Protein AF-A0A533SLL0-F1 (afdb_monomer)

Mean predicted aligned error: 9.18 Å

Radius of gyration: 21.04 Å; Cα contacts (8 Å, |Δi|>4): 101; chains: 1; bounding box: 49×40×59 Å

Solvent-accessible surface area (backbone atoms only — not comparable to full-atom values): 8457 Å² total; per-residue (Å²): 110,68,72,58,52,53,52,51,56,60,55,46,51,60,50,51,51,51,53,50,51,51,52,50,51,55,58,70,69,43,93,68,54,98,76,63,76,48,93,87,48,82,74,64,53,71,70,57,46,51,54,48,27,59,74,72,42,68,76,48,59,68,71,55,45,50,43,26,47,46,60,30,40,67,44,100,83,73,50,73,46,66,7,44,76,72,67,35,75,47,72,33,91,86,46,86,95,38,39,44,51,50,64,37,53,42,38,92,49,97,88,60,58,65,60,65,4,60,50,29,51,52,49,53,52,50,51,51,52,51,49,50,46,53,68,51,47,50,57,53,50,62,75,74,106

pLDDT: mean 82.02, std 10.15, range [53.06, 96.25]

Structure (mmCIF, N/CA/C/O backbone):
data_AF-A0A533SLL0-F1
#
_entry.id   AF-A0A533SLL0-F1
#
loop_
_atom_site.group_PDB
_atom_site.id
_atom_site.type_symbol
_atom_site.label_atom_id
_atom_site.label_alt_id
_atom_site.label_comp_id
_atom_site.label_asym_id
_atom_site.label_entity_id
_atom_site.label_seq_id
_atom_site.pdbx_PDB_ins_code
_atom_site.Cartn_x
_atom_site.Cartn_y
_atom_site.Cartn_z
_atom_site.occupancy
_atom_site.B_iso_or_equiv
_atom_site.auth_seq_id
_atom_si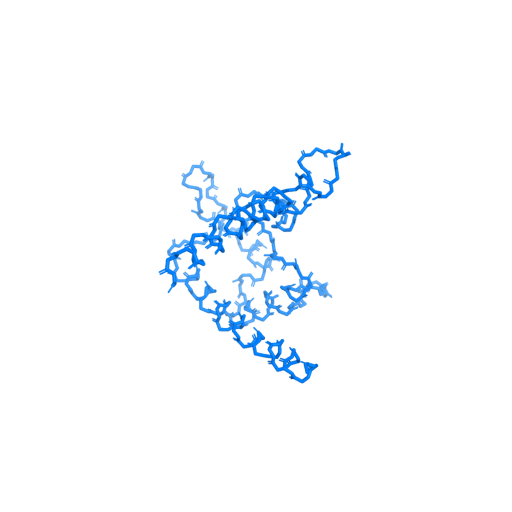te.auth_comp_id
_atom_site.auth_asym_id
_atom_site.auth_atom_id
_atom_site.pdbx_PDB_model_nu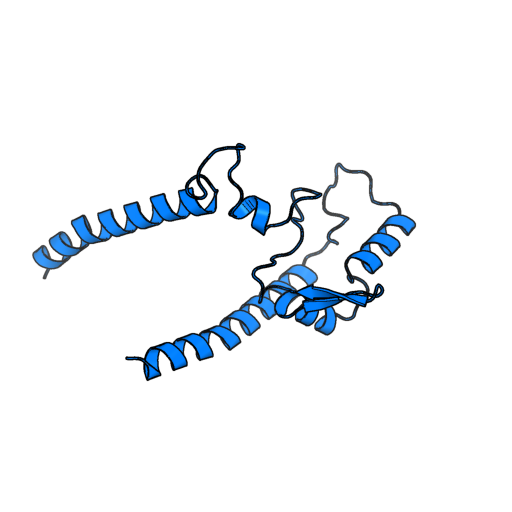m
ATOM 1 N N . MET A 1 1 ? 2.977 -11.215 27.456 1.00 76.31 1 MET A N 1
ATOM 2 C CA . MET A 1 1 ? 2.354 -10.403 26.383 1.00 76.31 1 MET A CA 1
ATOM 3 C C . MET A 1 1 ? 3.311 -10.037 25.241 1.00 76.31 1 MET A C 1
ATOM 5 O O . MET A 1 1 ? 2.984 -10.353 24.106 1.00 76.31 1 MET A O 1
ATOM 9 N N . GLY A 1 2 ? 4.504 -9.470 25.487 1.00 85.19 2 GLY A N 1
ATOM 10 C CA . GLY A 1 2 ? 5.428 -9.044 24.410 1.00 85.19 2 GLY A CA 1
ATOM 11 C C . GLY A 1 2 ? 5.825 -10.137 23.400 1.00 85.19 2 GLY A C 1
ATOM 12 O O . GLY A 1 2 ? 5.727 -9.928 22.196 1.00 85.19 2 GLY A O 1
ATOM 13 N N . ARG A 1 3 ? 6.155 -11.351 23.869 1.00 87.88 3 ARG A N 1
ATOM 14 C CA . ARG A 1 3 ? 6.469 -12.504 22.994 1.00 87.88 3 ARG A CA 1
ATOM 15 C C . ARG A 1 3 ? 5.310 -12.895 22.065 1.00 87.88 3 ARG A C 1
ATOM 17 O O . ARG A 1 3 ? 5.546 -13.307 20.935 1.00 87.88 3 ARG A O 1
ATOM 24 N N . TYR A 1 4 ? 4.066 -12.749 22.526 1.00 87.81 4 TYR A N 1
ATOM 25 C CA . TYR A 1 4 ? 2.873 -13.005 21.715 1.00 87.81 4 TYR A CA 1
ATOM 26 C C . TYR A 1 4 ? 2.671 -11.913 20.656 1.00 87.81 4 TYR A C 1
ATOM 28 O O . TYR A 1 4 ? 2.415 -12.236 19.499 1.00 87.81 4 TYR A O 1
ATOM 36 N N . ILE A 1 5 ? 2.865 -10.640 21.023 1.00 90.50 5 ILE A N 1
ATOM 37 C CA . ILE A 1 5 ? 2.775 -9.500 20.095 1.00 90.50 5 ILE A CA 1
ATOM 38 C C . ILE A 1 5 ? 3.822 -9.628 18.983 1.00 90.50 5 ILE A C 1
ATOM 40 O O . ILE A 1 5 ? 3.475 -9.539 17.810 1.00 90.50 5 ILE A O 1
ATOM 44 N N . ILE A 1 6 ? 5.078 -9.921 19.334 1.00 93.25 6 ILE A N 1
ATOM 45 C CA . ILE A 1 6 ? 6.163 -10.111 18.359 1.00 93.25 6 ILE A CA 1
ATOM 46 C C . ILE A 1 6 ? 5.859 -11.296 17.438 1.00 93.25 6 ILE A C 1
ATOM 48 O O . ILE A 1 6 ? 5.962 -11.169 16.222 1.00 93.25 6 ILE A O 1
ATOM 52 N N . ARG A 1 7 ? 5.416 -12.434 17.992 1.00 91.62 7 ARG A N 1
ATOM 53 C CA . ARG A 1 7 ? 5.015 -13.595 17.186 1.00 91.62 7 ARG A CA 1
ATOM 54 C C . ARG A 1 7 ? 3.891 -13.235 16.211 1.00 91.62 7 ARG A C 1
ATOM 56 O O . ARG A 1 7 ? 3.948 -13.651 15.062 1.00 91.62 7 ARG A O 1
ATOM 63 N N . ARG A 1 8 ? 2.898 -12.454 16.642 1.00 91.19 8 ARG A N 1
ATOM 64 C CA . ARG A 1 8 ? 1.773 -12.028 15.798 1.00 91.19 8 ARG A CA 1
ATOM 65 C C . ARG A 1 8 ? 2.209 -11.070 14.686 1.00 91.19 8 ARG A C 1
ATOM 67 O O . ARG A 1 8 ? 1.780 -11.250 13.554 1.00 91.19 8 ARG A O 1
ATOM 74 N N . LEU A 1 9 ? 3.087 -10.111 14.990 1.00 90.50 9 LEU A N 1
ATOM 75 C CA . LEU A 1 9 ? 3.675 -9.207 13.994 1.00 90.50 9 LEU A CA 1
ATOM 76 C C . LEU A 1 9 ? 4.503 -9.973 12.956 1.00 90.50 9 LEU A C 1
ATOM 78 O O . LEU A 1 9 ? 4.344 -9.745 11.761 1.00 90.50 9 LEU A O 1
ATOM 82 N N . LEU A 1 10 ? 5.318 -10.936 13.395 1.00 91.69 10 LEU A N 1
ATOM 83 C CA . LEU A 1 10 ? 6.092 -11.794 12.495 1.00 91.69 10 LEU A CA 1
ATOM 84 C C . LEU A 1 10 ? 5.195 -12.661 11.608 1.00 91.69 10 LEU A C 1
ATOM 86 O O . LEU A 1 10 ? 5.495 -12.814 10.432 1.00 91.69 10 LEU A O 1
ATOM 90 N N . TRP A 1 11 ? 4.082 -13.183 12.136 1.00 90.62 11 TRP A N 1
ATOM 91 C CA . TRP A 1 11 ? 3.079 -13.916 11.351 1.00 90.62 11 TRP A CA 1
ATOM 92 C C . TRP A 1 11 ? 2.313 -13.036 10.359 1.00 90.62 11 TRP A C 1
ATOM 94 O O . TRP A 1 11 ? 1.793 -13.545 9.371 1.00 90.62 11 TRP A O 1
ATOM 104 N N . MET A 1 12 ? 2.263 -11.723 10.576 1.00 88.56 12 MET A N 1
ATOM 105 C CA . MET A 1 12 ? 1.622 -10.787 9.653 1.00 88.56 12 MET A CA 1
ATOM 106 C C . MET A 1 12 ? 2.394 -10.667 8.332 1.00 88.56 12 MET A C 1
ATOM 108 O O . MET A 1 12 ? 1.784 -10.551 7.274 1.00 88.56 12 MET A O 1
ATOM 112 N N . ILE A 1 13 ? 3.727 -10.754 8.383 1.00 90.06 13 ILE A N 1
ATOM 113 C CA . ILE A 1 13 ? 4.612 -10.651 7.214 1.00 90.06 13 ILE A CA 1
ATOM 114 C C . ILE A 1 13 ? 4.291 -11.717 6.145 1.00 90.06 13 ILE A C 1
ATOM 116 O O . ILE A 1 13 ? 3.988 -11.329 5.015 1.00 90.06 13 ILE A O 1
ATOM 120 N N . PRO A 1 14 ? 4.292 -13.037 6.443 1.00 90.88 14 PRO A N 1
ATOM 121 C CA . PRO A 1 14 ? 3.977 -14.055 5.444 1.00 90.88 14 PRO A CA 1
ATOM 122 C C . PRO A 1 14 ? 2.531 -13.959 4.956 1.00 90.88 14 PRO A C 1
ATOM 124 O O . PRO A 1 14 ? 2.282 -14.204 3.782 1.00 90.88 14 PRO A O 1
ATOM 127 N N . VAL A 1 15 ? 1.583 -13.552 5.807 1.00 91.94 15 VAL A N 1
ATOM 128 C CA . VAL A 1 15 ? 0.186 -13.357 5.388 1.00 91.94 15 VAL A CA 1
ATOM 129 C C . VAL A 1 15 ? 0.088 -12.263 4.326 1.00 91.94 15 VAL A C 1
ATOM 131 O O . VAL A 1 15 ? -0.515 -12.489 3.280 1.00 91.94 15 VAL A O 1
ATOM 134 N N . ILE A 1 16 ? 0.714 -11.105 4.553 1.00 89.38 16 ILE A N 1
ATOM 135 C CA . ILE A 1 16 ? 0.718 -10.003 3.581 1.00 89.38 16 ILE A CA 1
ATOM 136 C C . ILE A 1 16 ? 1.436 -10.424 2.293 1.00 89.38 16 ILE A C 1
ATOM 138 O O . ILE A 1 16 ? 0.945 -10.116 1.212 1.00 89.38 16 ILE A O 1
ATOM 142 N N . LEU A 1 17 ? 2.551 -11.155 2.389 1.00 89.94 17 LEU A N 1
ATOM 143 C CA . LEU A 1 17 ? 3.278 -11.658 1.218 1.00 89.94 17 LEU A CA 1
ATOM 144 C C . LEU A 1 17 ? 2.429 -12.621 0.380 1.00 89.94 17 LEU A C 1
ATOM 146 O O . LEU A 1 17 ? 2.385 -12.488 -0.840 1.00 89.94 17 LEU A O 1
ATOM 150 N N . ILE A 1 18 ? 1.736 -13.567 1.018 1.00 91.62 18 ILE A N 1
ATOM 151 C CA . ILE A 1 18 ? 0.890 -14.551 0.330 1.00 91.62 18 ILE A CA 1
ATOM 152 C C . ILE A 1 18 ? -0.321 -13.867 -0.300 1.00 91.62 18 ILE A C 1
ATOM 154 O O . ILE A 1 18 ? -0.585 -14.060 -1.484 1.00 91.62 18 ILE A O 1
ATOM 158 N N . VAL A 1 19 ? -1.047 -13.051 0.470 1.00 92.50 19 VAL A N 1
ATOM 159 C CA . VAL A 1 19 ? -2.234 -12.345 -0.028 1.00 92.50 19 VAL A CA 1
ATOM 160 C C . VAL A 1 19 ? -1.841 -11.369 -1.133 1.00 92.50 19 VAL A C 1
ATOM 162 O O . VAL A 1 19 ? -2.487 -11.353 -2.173 1.00 92.50 19 VAL A O 1
ATOM 165 N N . GLY A 1 20 ? -0.761 -10.609 -0.946 1.00 89.19 20 GLY A N 1
ATOM 166 C CA . GLY A 1 20 ? -0.225 -9.695 -1.951 1.00 89.19 20 GLY A CA 1
ATOM 167 C C . GLY A 1 20 ? 0.235 -10.413 -3.219 1.00 89.19 20 GLY A C 1
ATOM 168 O O . GLY A 1 20 ? -0.048 -9.951 -4.318 1.00 89.19 20 GLY A O 1
ATOM 169 N N . GLY A 1 21 ? 0.909 -11.558 -3.093 1.00 90.19 21 GLY A N 1
ATOM 170 C CA . GLY A 1 21 ? 1.318 -12.370 -4.240 1.00 90.19 21 GLY A CA 1
ATOM 171 C C . GLY A 1 21 ? 0.118 -12.930 -5.001 1.00 90.19 21 GLY A C 1
ATOM 172 O O . GLY A 1 21 ? 0.068 -12.859 -6.228 1.00 90.19 21 GLY A O 1
ATOM 173 N N . LEU A 1 22 ? -0.890 -13.420 -4.277 1.00 91.50 22 LEU A N 1
ATOM 174 C CA . LEU A 1 22 ? -2.122 -13.928 -4.867 1.00 91.50 22 LEU A CA 1
ATOM 175 C C . LEU A 1 22 ? -2.889 -12.825 -5.606 1.00 91.50 22 LEU A C 1
ATOM 177 O O . LEU A 1 22 ? -3.277 -13.018 -6.756 1.00 91.50 22 LEU A O 1
ATOM 181 N N . THR A 1 23 ? -3.085 -11.659 -4.983 1.00 89.00 23 THR A N 1
ATOM 182 C CA . THR A 1 23 ? -3.774 -10.530 -5.626 1.00 89.00 23 THR A CA 1
ATOM 183 C C . THR A 1 23 ? -2.990 -9.986 -6.814 1.00 89.00 23 THR A C 1
ATOM 185 O O . THR A 1 23 ? -3.602 -9.616 -7.813 1.00 89.00 23 THR A O 1
ATOM 188 N N . PHE A 1 24 ? -1.657 -9.993 -6.752 1.00 88.88 24 PHE A N 1
ATOM 189 C CA . PHE A 1 24 ? -0.795 -9.609 -7.867 1.00 88.88 24 PHE A CA 1
ATOM 190 C C . PHE A 1 24 ? -0.990 -10.531 -9.077 1.00 88.88 24 PHE A C 1
ATOM 192 O O . PHE A 1 24 ? -1.216 -10.051 -10.187 1.00 88.88 24 PHE A O 1
ATOM 199 N N . VAL A 1 25 ? -0.979 -11.851 -8.863 1.00 88.69 25 VAL A N 1
ATOM 200 C CA . VAL A 1 25 ? -1.228 -12.833 -9.931 1.00 88.69 25 VAL A CA 1
ATOM 201 C C . VAL A 1 25 ? -2.639 -12.680 -10.497 1.00 88.69 25 VAL A C 1
ATOM 203 O O . VAL A 1 25 ? -2.798 -12.676 -11.713 1.00 88.69 25 VAL A O 1
ATOM 206 N N . LEU A 1 26 ? -3.649 -12.493 -9.642 1.00 87.94 26 LEU A N 1
ATOM 207 C CA . LEU A 1 26 ? -5.033 -12.263 -10.074 1.00 87.94 26 LEU A CA 1
ATOM 208 C C . LEU A 1 26 ? -5.189 -10.975 -10.895 1.00 87.94 26 LEU A C 1
ATOM 210 O O . LEU A 1 26 ? -5.957 -10.941 -11.852 1.00 87.94 26 LEU A O 1
ATOM 214 N N . MET A 1 27 ? -4.468 -9.907 -10.542 1.00 83.94 27 MET A N 1
ATOM 215 C CA . MET A 1 27 ? -4.472 -8.672 -11.328 1.00 83.94 27 MET A CA 1
ATOM 216 C C . MET A 1 27 ? -3.785 -8.845 -12.680 1.00 83.94 27 MET A C 1
ATOM 218 O O . MET A 1 27 ? -4.254 -8.266 -13.654 1.00 83.94 27 MET A O 1
ATOM 222 N N . HIS A 1 28 ? -2.700 -9.619 -12.747 1.00 83.31 28 HIS A N 1
ATOM 223 C CA . HIS A 1 28 ? -1.959 -9.839 -13.990 1.00 83.31 28 HIS A CA 1
ATOM 224 C C . HIS A 1 28 ? -2.620 -10.879 -14.911 1.00 83.31 28 HIS A C 1
ATOM 226 O O . HIS A 1 28 ? -2.366 -10.880 -16.111 1.00 83.31 28 HIS A O 1
ATOM 232 N N . SER A 1 29 ? -3.467 -11.762 -14.368 1.00 83.56 29 SER A N 1
ATOM 233 C CA . SER A 1 29 ? -4.256 -12.721 -15.151 1.00 83.56 29 SER A CA 1
ATOM 234 C C . SER A 1 29 ? -5.555 -12.132 -15.705 1.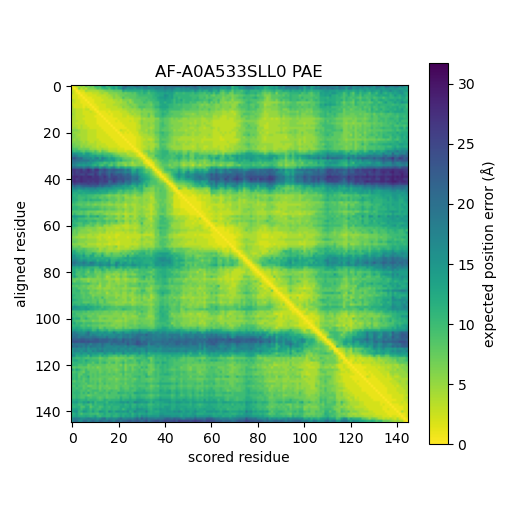00 83.56 29 SER A C 1
ATOM 236 O O . SER A 1 29 ? -6.147 -12.710 -16.618 1.00 83.56 29 SER A O 1
ATOM 238 N N . ALA A 1 30 ? -6.009 -10.993 -15.175 1.00 79.75 30 ALA A N 1
ATOM 239 C CA . ALA A 1 30 ? -7.175 -10.298 -15.696 1.00 79.75 30 ALA A CA 1
ATOM 240 C C . ALA A 1 30 ? -6.899 -9.785 -17.127 1.00 79.75 30 ALA A C 1
ATOM 242 O O . ALA A 1 30 ? -5.857 -9.171 -17.362 1.00 79.75 30 ALA A O 1
ATOM 243 N N . PRO A 1 31 ? -7.814 -9.999 -18.092 1.00 64.88 31 PRO A N 1
ATOM 244 C CA . PRO A 1 31 ? -7.616 -9.547 -19.464 1.00 64.88 31 PRO A CA 1
ATOM 245 C C . PRO A 1 31 ? -7.623 -8.010 -19.537 1.00 64.88 31 PRO A C 1
ATOM 247 O O . PRO A 1 31 ? -8.629 -7.373 -19.221 1.00 64.88 31 PRO A O 1
ATOM 250 N N . GLY A 1 32 ? -6.497 -7.426 -19.958 1.00 67.19 32 GLY A N 1
ATOM 251 C CA . GLY A 1 32 ? -6.320 -5.987 -20.197 1.00 67.19 32 GLY A CA 1
ATOM 252 C C . GLY A 1 32 ? -5.136 -5.370 -19.441 1.00 67.19 32 GLY A C 1
ATOM 253 O O . GLY A 1 32 ? -4.894 -5.683 -18.276 1.00 67.19 32 GLY A O 1
ATOM 254 N N . GLY A 1 33 ? -4.397 -4.468 -20.096 1.00 73.38 33 GLY A N 1
ATOM 255 C CA . GLY A 1 33 ? -3.301 -3.725 -19.480 1.00 73.38 33 GLY A CA 1
ATOM 256 C C . GLY A 1 33 ? -3.779 -2.512 -18.668 1.00 73.38 33 GLY A C 1
ATOM 257 O O . GLY A 1 33 ? -4.906 -2.040 -18.837 1.00 73.38 33 GLY A O 1
ATOM 258 N N . PRO A 1 34 ? -2.922 -1.930 -17.809 1.00 71.25 34 PRO A N 1
ATOM 259 C CA . PRO A 1 34 ? -3.239 -0.709 -17.057 1.00 71.25 34 PRO A CA 1
ATOM 260 C C . PRO A 1 34 ? -3.561 0.503 -17.949 1.00 71.25 34 PRO A C 1
ATOM 262 O O . PRO A 1 34 ? -4.131 1.482 -17.471 1.00 71.25 34 PRO A O 1
ATOM 265 N N . TRP A 1 35 ? -3.233 0.417 -19.239 1.00 73.81 35 TRP A N 1
ATOM 266 C CA . TRP A 1 35 ? -3.443 1.453 -20.250 1.00 73.81 35 TRP A CA 1
ATOM 267 C C . TRP A 1 35 ? -4.684 1.221 -21.125 1.00 73.81 35 TRP A C 1
ATOM 269 O O . TRP A 1 35 ? -5.125 2.152 -21.792 1.00 73.81 35 TRP A O 1
ATOM 279 N N . ASP A 1 36 ? -5.284 0.026 -21.076 1.00 65.44 36 ASP A N 1
ATOM 280 C CA . ASP A 1 36 ? -6.343 -0.408 -22.005 1.00 65.44 36 ASP A CA 1
ATOM 281 C C . ASP A 1 36 ? -7.760 -0.267 -21.424 1.00 65.44 36 ASP A C 1
ATOM 283 O O . ASP A 1 36 ? -8.739 -0.736 -22.002 1.00 65.44 36 ASP A O 1
ATOM 287 N N . ARG A 1 37 ? -7.893 0.332 -20.235 1.00 59.66 37 ARG A N 1
ATOM 288 C CA . ARG A 1 37 ? -9.110 0.204 -19.411 1.00 59.66 37 ARG A CA 1
ATOM 289 C C . ARG A 1 37 ? -10.219 1.204 -19.734 1.00 59.66 37 ARG A C 1
ATOM 291 O O . ARG A 1 37 ? -11.325 1.046 -19.226 1.00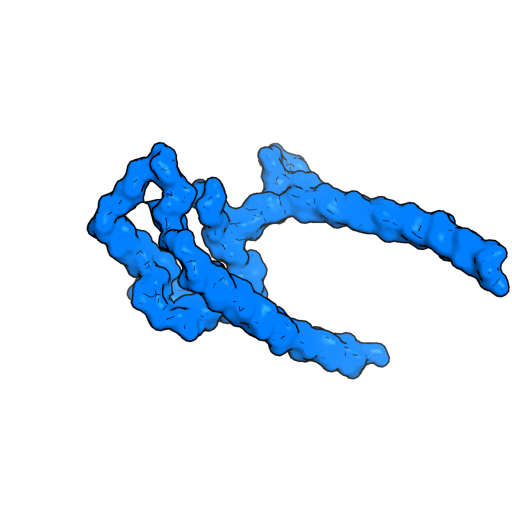 59.66 37 ARG A O 1
ATOM 298 N N . ASP A 1 38 ? -9.953 2.186 -20.587 1.00 58.75 38 ASP A N 1
ATOM 299 C CA . ASP A 1 38 ? -10.949 3.155 -21.035 1.00 58.75 38 ASP A CA 1
ATOM 300 C C . ASP A 1 38 ? -11.336 2.850 -22.490 1.00 58.75 38 ASP A C 1
ATOM 302 O O . ASP A 1 38 ? -10.709 3.352 -23.418 1.00 58.75 38 ASP A O 1
ATOM 306 N N . LEU A 1 39 ? -12.413 2.084 -22.705 1.00 53.06 39 LEU A N 1
ATOM 307 C CA . LEU A 1 39 ? -13.035 1.900 -24.034 1.00 53.06 39 LEU A CA 1
ATOM 308 C C . LEU A 1 39 ? -13.414 3.243 -24.705 1.00 53.06 39 LEU A C 1
ATOM 310 O O . LEU A 1 39 ? -13.597 3.298 -25.918 1.00 53.06 39 LEU A O 1
ATOM 314 N N . SER A 1 40 ? -13.513 4.320 -23.915 1.00 53.09 40 SER A N 1
ATOM 315 C CA . SER A 1 40 ? -13.865 5.681 -24.340 1.00 53.09 40 SER A CA 1
ATOM 316 C C . SER A 1 40 ? -12.673 6.646 -24.432 1.00 53.09 40 SER A C 1
ATOM 318 O O . SER A 1 40 ? -12.847 7.772 -24.897 1.00 53.09 40 SER A O 1
ATOM 320 N N . ALA A 1 41 ? -11.475 6.260 -23.976 1.00 56.50 41 ALA A N 1
ATOM 321 C CA . ALA A 1 41 ? -10.276 7.085 -24.124 1.00 56.50 41 ALA A CA 1
ATOM 322 C C . ALA A 1 41 ? -9.471 6.604 -25.332 1.00 56.50 41 ALA A C 1
ATOM 324 O O . ALA A 1 41 ? -9.440 5.416 -25.642 1.00 56.50 41 ALA A O 1
ATOM 325 N N . ARG A 1 42 ? -8.800 7.534 -26.021 1.00 56.81 42 ARG A N 1
ATOM 326 C CA . ARG A 1 42 ? -7.861 7.192 -27.096 1.00 56.81 42 ARG A CA 1
ATOM 327 C C . ARG A 1 42 ? -6.896 6.119 -26.597 1.00 56.81 42 ARG A C 1
ATOM 329 O O . ARG A 1 42 ? -6.199 6.353 -25.608 1.00 56.81 42 ARG A O 1
ATOM 336 N N . GLN A 1 43 ? -6.863 4.987 -27.302 1.00 62.72 43 GLN A N 1
ATOM 337 C CA . GLN A 1 43 ? -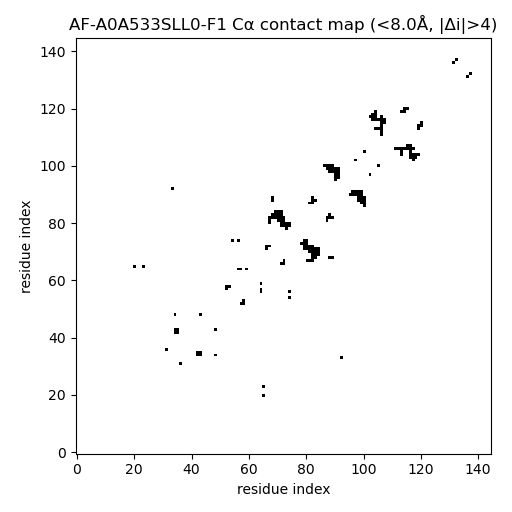5.823 3.981 -27.132 1.00 62.72 43 GLN A CA 1
ATOM 338 C C . GLN A 1 43 ? -4.472 4.696 -27.166 1.00 62.72 43 GLN A C 1
ATOM 340 O O . GLN A 1 43 ? -4.225 5.539 -28.035 1.00 62.72 43 GLN A O 1
ATOM 345 N N . VAL A 1 44 ? -3.648 4.437 -26.154 1.00 68.19 44 VAL A N 1
ATOM 346 C CA . VAL A 1 44 ? -2.321 5.040 -26.065 1.00 68.19 44 VAL A CA 1
ATOM 347 C C . VAL A 1 44 ? -1.519 4.543 -27.262 1.00 68.19 44 VAL A C 1
ATOM 349 O O . VAL A 1 44 ? -1.500 3.345 -27.532 1.00 68.19 44 VAL A O 1
ATOM 352 N N . ASP A 1 45 ? -0.879 5.460 -27.988 1.00 80.25 45 ASP A N 1
ATOM 353 C CA . ASP A 1 45 ? -0.030 5.090 -29.117 1.00 80.25 45 ASP A CA 1
ATOM 354 C C . ASP A 1 45 ? 1.018 4.052 -28.664 1.00 80.25 45 ASP A C 1
ATOM 356 O O . ASP A 1 45 ? 1.608 4.222 -27.589 1.00 80.25 45 ASP A O 1
ATOM 360 N N . PRO A 1 46 ? 1.282 2.987 -29.443 1.00 79.06 46 PRO A N 1
ATOM 361 C CA . PRO A 1 46 ? 2.188 1.912 -29.040 1.00 79.06 46 PRO A CA 1
ATOM 362 C C . PRO A 1 46 ? 3.597 2.405 -28.681 1.00 79.06 46 PRO A C 1
ATOM 364 O O . PRO A 1 46 ? 4.272 1.789 -27.855 1.00 79.06 46 PRO A O 1
ATOM 367 N N . THR A 1 47 ? 4.055 3.528 -29.248 1.00 82.62 47 THR A N 1
ATOM 368 C CA . THR A 1 47 ? 5.341 4.133 -28.865 1.00 82.62 47 THR A CA 1
ATOM 369 C C . THR A 1 47 ? 5.283 4.743 -27.466 1.00 82.62 47 THR A C 1
ATOM 371 O O . THR A 1 47 ? 6.190 4.547 -26.657 1.00 82.62 47 THR A O 1
ATOM 374 N N . THR A 1 48 ? 4.178 5.413 -27.142 1.00 81.38 48 THR A N 1
ATOM 375 C CA . THR A 1 48 ? 3.940 6.013 -25.826 1.00 81.38 48 THR A CA 1
ATOM 376 C C . THR A 1 48 ? 3.729 4.930 -24.772 1.00 81.38 48 THR A C 1
ATOM 378 O O . THR A 1 48 ? 4.255 5.040 -23.668 1.00 81.38 48 THR A O 1
ATOM 381 N N . GLN A 1 49 ? 3.042 3.840 -25.119 1.00 82.38 49 GLN A N 1
ATOM 382 C CA . GLN A 1 49 ? 2.838 2.705 -24.221 1.00 82.38 49 GLN A CA 1
ATOM 383 C C . GLN A 1 49 ? 4.165 2.060 -23.801 1.00 82.38 49 GLN A C 1
ATOM 385 O O . GLN A 1 49 ? 4.351 1.784 -22.620 1.00 82.38 49 GLN A O 1
ATOM 390 N N . ARG A 1 50 ? 5.116 1.886 -24.728 1.00 82.62 50 ARG A N 1
ATOM 391 C CA . ARG A 1 50 ? 6.461 1.370 -24.408 1.00 82.62 50 ARG A CA 1
ATOM 392 C C . ARG A 1 50 ? 7.224 2.291 -23.456 1.00 82.62 50 ARG A C 1
ATOM 394 O O . ARG A 1 50 ? 7.812 1.820 -22.493 1.00 82.62 50 ARG A O 1
ATOM 401 N N . LEU A 1 51 ? 7.173 3.604 -23.685 1.00 84.12 51 LEU A N 1
ATOM 402 C CA . LEU A 1 51 ? 7.811 4.582 -22.795 1.00 84.12 51 LEU A CA 1
ATOM 403 C C . LEU A 1 51 ? 7.188 4.577 -21.392 1.00 84.12 51 LEU A C 1
ATOM 405 O O . LEU A 1 51 ? 7.896 4.706 -20.394 1.00 84.12 51 LEU A O 1
ATOM 409 N N . LEU A 1 52 ? 5.865 4.421 -21.306 1.00 82.50 52 LEU A N 1
ATOM 410 C CA . LEU A 1 52 ? 5.157 4.298 -20.035 1.00 82.50 52 LEU A CA 1
ATOM 411 C C . LEU A 1 52 ? 5.498 2.984 -19.330 1.00 82.50 52 LEU A C 1
ATOM 413 O O . LEU A 1 52 ? 5.738 2.994 -18.123 1.00 82.50 52 LEU A O 1
ATOM 417 N N . ASN A 1 53 ? 5.558 1.870 -20.057 1.00 84.19 53 ASN A N 1
ATOM 418 C CA . ASN A 1 53 ? 5.935 0.588 -19.479 1.00 84.19 53 ASN A CA 1
ATOM 419 C C . ASN A 1 53 ? 7.360 0.616 -18.916 1.00 84.19 53 ASN A C 1
ATOM 421 O O . ASN A 1 53 ? 7.557 0.153 -17.792 1.00 84.19 53 ASN A O 1
ATOM 425 N N . ASP A 1 54 ? 8.311 1.246 -19.609 1.00 83.75 54 ASP A N 1
ATOM 426 C CA . ASP A 1 54 ? 9.673 1.426 -19.099 1.00 83.75 54 ASP A CA 1
ATOM 427 C C . ASP A 1 54 ? 9.686 2.344 -17.864 1.00 83.75 54 ASP A C 1
ATOM 429 O O . ASP A 1 54 ? 10.283 2.021 -16.834 1.00 83.75 54 ASP A O 1
ATOM 433 N N . TYR A 1 55 ? 8.936 3.454 -17.902 1.00 81.50 55 TYR A N 1
ATOM 434 C CA . TYR A 1 55 ? 8.847 4.396 -16.782 1.00 81.50 55 TYR A CA 1
ATOM 435 C C . TYR A 1 55 ? 8.256 3.773 -15.505 1.00 81.50 55 TYR A C 1
ATOM 437 O O . TYR A 1 55 ? 8.730 4.060 -14.401 1.00 81.50 55 TYR A O 1
ATOM 445 N N . TYR A 1 56 ? 7.225 2.934 -15.640 1.00 80.00 56 TYR A N 1
ATOM 446 C CA . TYR A 1 56 ? 6.585 2.233 -14.521 1.00 80.00 56 TYR A CA 1
ATOM 447 C C . TYR A 1 56 ? 7.220 0.868 -14.214 1.00 80.00 56 TYR A C 1
ATOM 449 O O . TYR A 1 56 ? 6.847 0.236 -13.228 1.00 80.00 56 TYR A O 1
ATOM 457 N N . GLY A 1 57 ? 8.195 0.418 -15.010 1.00 81.19 57 GLY A N 1
ATOM 458 C CA . GLY A 1 57 ? 8.842 -0.884 -14.849 1.00 81.19 57 GLY A CA 1
ATOM 459 C C . GLY A 1 57 ? 7.936 -2.078 -15.170 1.00 81.19 57 GLY A C 1
ATOM 460 O O . GLY A 1 57 ? 8.208 -3.179 -14.694 1.00 81.19 57 GLY A O 1
ATOM 461 N N . LEU A 1 58 ? 6.882 -1.875 -15.966 1.00 82.62 58 LEU A N 1
ATOM 462 C CA . LEU A 1 58 ? 5.940 -2.915 -16.403 1.00 82.62 58 LEU A CA 1
ATOM 463 C C . LEU A 1 58 ? 6.561 -3.885 -17.424 1.00 82.62 58 LEU A C 1
ATOM 465 O O . LEU A 1 58 ? 6.037 -4.980 -17.603 1.00 82.62 58 LEU A O 1
ATOM 469 N N . ASP A 1 59 ? 7.693 -3.524 -18.039 1.00 84.00 59 ASP A N 1
ATOM 470 C CA . ASP A 1 59 ? 8.459 -4.407 -18.938 1.00 84.00 59 ASP A CA 1
ATOM 471 C C . ASP A 1 59 ? 9.383 -5.394 -18.186 1.00 84.00 59 ASP A C 1
ATOM 473 O O . ASP A 1 59 ? 9.994 -6.279 -18.786 1.00 84.00 59 ASP A O 1
ATOM 477 N N . LYS A 1 60 ? 9.525 -5.258 -16.858 1.00 85.06 60 LYS A N 1
ATOM 478 C CA . LYS A 1 60 ? 10.381 -6.130 -16.030 1.00 85.06 60 LYS A CA 1
ATOM 479 C C . LYS A 1 60 ? 9.716 -7.497 -15.792 1.00 85.06 60 LYS A C 1
ATOM 481 O O . LYS A 1 60 ? 8.491 -7.587 -15.817 1.00 85.06 60 LYS A O 1
ATOM 486 N N . PRO A 1 61 ? 10.474 -8.568 -15.479 1.00 88.69 61 PRO A N 1
ATOM 487 C CA . PRO A 1 61 ? 9.876 -9.865 -15.157 1.00 88.69 61 PRO A CA 1
ATOM 488 C C . PRO A 1 61 ? 8.965 -9.786 -13.918 1.00 88.69 61 PRO A C 1
ATOM 490 O O . PRO A 1 61 ? 9.238 -9.022 -12.990 1.00 88.69 61 PRO A O 1
ATOM 493 N N . LEU A 1 62 ? 7.913 -10.615 -13.878 1.00 85.62 62 LEU A N 1
ATOM 494 C CA . LEU A 1 62 ? 6.843 -10.567 -12.863 1.00 85.62 62 LEU A CA 1
ATOM 495 C C . LEU A 1 62 ? 7.350 -10.582 -11.418 1.00 85.62 62 LEU A C 1
ATOM 497 O O . LEU A 1 62 ? 6.876 -9.816 -10.583 1.00 85.62 62 LEU A O 1
ATOM 501 N N . TRP A 1 63 ? 8.348 -11.416 -11.123 1.00 85.31 63 TRP A N 1
ATOM 502 C CA . TRP A 1 63 ? 8.938 -11.491 -9.787 1.00 85.31 63 TRP A CA 1
ATOM 503 C C . TRP A 1 63 ? 9.569 -10.155 -9.368 1.00 85.31 63 TRP A C 1
ATOM 505 O O . TRP A 1 63 ? 9.458 -9.754 -8.212 1.00 85.31 63 TRP A O 1
ATOM 515 N N . ARG A 1 64 ? 10.187 -9.431 -10.313 1.00 87.06 64 ARG A N 1
ATOM 516 C CA . ARG A 1 64 ? 10.812 -8.131 -10.056 1.00 87.06 64 ARG A CA 1
ATOM 517 C C . ARG A 1 64 ? 9.758 -7.045 -9.884 1.00 87.06 64 ARG A C 1
ATOM 519 O O . ARG A 1 64 ? 9.927 -6.204 -9.012 1.00 87.06 64 ARG A O 1
ATOM 526 N N . GLN A 1 65 ? 8.662 -7.095 -10.643 1.00 86.56 65 GLN A N 1
ATOM 527 C CA . GLN A 1 65 ? 7.514 -6.203 -10.436 1.00 86.56 65 GLN A CA 1
ATOM 528 C C . GLN A 1 65 ? 6.892 -6.398 -9.045 1.00 86.56 65 GLN A C 1
ATOM 530 O O . GLN A 1 65 ? 6.590 -5.425 -8.359 1.00 86.56 65 GLN A O 1
ATOM 535 N N . PHE A 1 66 ? 6.765 -7.648 -8.592 1.00 88.31 66 PHE A N 1
ATOM 536 C CA . PHE A 1 66 ? 6.247 -7.954 -7.261 1.00 88.31 66 PHE A CA 1
ATOM 537 C C . PHE A 1 66 ? 7.175 -7.460 -6.141 1.00 88.31 66 PHE A C 1
ATOM 539 O O . PHE A 1 66 ? 6.721 -6.803 -5.205 1.00 88.31 66 PHE A O 1
ATOM 546 N N . VAL A 1 67 ? 8.484 -7.713 -6.251 1.00 87.31 67 VAL A N 1
ATOM 547 C CA . VAL A 1 67 ? 9.480 -7.213 -5.284 1.00 87.31 67 VAL A CA 1
ATOM 548 C C . VAL A 1 67 ? 9.517 -5.682 -5.273 1.00 87.31 67 VAL A C 1
ATOM 550 O O . VAL A 1 67 ? 9.540 -5.083 -4.197 1.00 87.31 67 VAL A O 1
ATOM 553 N N . ALA A 1 68 ? 9.441 -5.049 -6.448 1.00 86.62 68 ALA A N 1
ATOM 554 C CA . ALA A 1 68 ? 9.353 -3.598 -6.588 1.00 86.62 68 ALA A CA 1
ATOM 555 C C . ALA A 1 68 ? 8.117 -3.021 -5.890 1.00 86.62 68 ALA A C 1
ATOM 557 O O . ALA A 1 68 ? 8.203 -1.983 -5.237 1.00 86.62 68 ALA A O 1
ATOM 558 N N . TYR A 1 69 ? 6.977 -3.706 -6.001 1.00 86.44 69 TYR A N 1
ATOM 559 C CA . TYR A 1 69 ? 5.7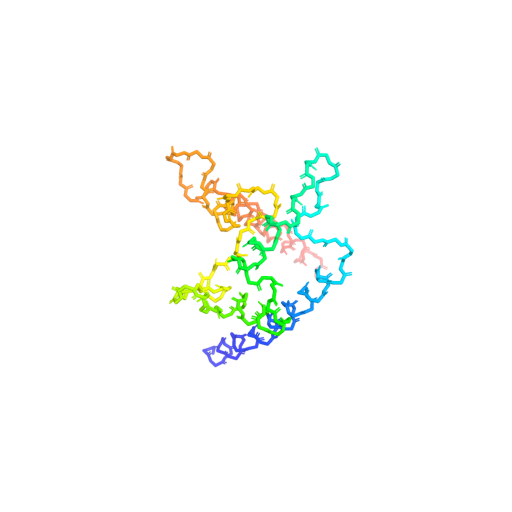38 -3.306 -5.345 1.00 86.44 69 TYR A CA 1
ATOM 560 C C . TYR A 1 69 ? 5.795 -3.495 -3.824 1.00 86.44 69 TYR A C 1
ATOM 562 O O . TYR A 1 69 ? 5.387 -2.610 -3.076 1.00 86.44 69 TYR A O 1
ATOM 570 N N . MET A 1 70 ? 6.311 -4.629 -3.344 1.00 86.00 70 MET A N 1
ATOM 571 C CA . MET A 1 70 ? 6.322 -4.950 -1.915 1.00 86.00 70 MET A CA 1
ATOM 572 C C . MET A 1 70 ? 7.402 -4.197 -1.140 1.00 86.00 70 MET A C 1
ATOM 574 O O . MET A 1 70 ? 7.100 -3.554 -0.136 1.00 86.00 70 MET A O 1
ATOM 578 N N . ILE A 1 71 ? 8.652 -4.277 -1.590 1.00 84.69 71 ILE A N 1
ATOM 579 C CA . ILE A 1 71 ? 9.818 -3.744 -0.875 1.00 84.69 71 ILE A CA 1
ATOM 580 C C . ILE A 1 71 ? 10.230 -2.402 -1.480 1.00 84.69 71 ILE A C 1
ATOM 582 O O . ILE A 1 71 ? 10.420 -1.415 -0.769 1.00 84.69 71 ILE A O 1
ATOM 586 N N . GLY A 1 72 ? 10.314 -2.356 -2.803 1.00 83.81 72 GLY A N 1
ATOM 587 C CA . GLY A 1 72 ? 10.854 -1.232 -3.554 1.00 83.81 72 GLY A CA 1
ATOM 588 C C . GLY A 1 72 ? 11.840 -1.715 -4.608 1.00 83.81 72 GLY A C 1
ATOM 589 O O . GLY A 1 72 ? 12.397 -2.807 -4.506 1.00 83.81 72 GLY A O 1
ATOM 590 N N . ASP A 1 73 ? 12.044 -0.908 -5.641 1.00 81.81 73 ASP A N 1
ATOM 591 C CA . ASP A 1 73 ? 13.037 -1.172 -6.684 1.00 81.81 73 ASP A CA 1
ATOM 592 C C . ASP A 1 73 ? 13.725 0.130 -7.078 1.00 81.81 73 ASP A C 1
ATOM 594 O O . ASP A 1 73 ? 13.203 1.242 -6.915 1.00 81.81 73 ASP A O 1
ATOM 598 N N . THR A 1 74 ? 14.924 -0.032 -7.612 1.00 78.31 74 THR A N 1
ATOM 599 C CA . THR A 1 74 ? 15.685 1.050 -8.210 1.00 78.31 74 THR A CA 1
ATOM 600 C C . THR A 1 74 ? 15.277 1.149 -9.675 1.00 78.31 74 THR A C 1
ATOM 602 O O . THR A 1 74 ? 15.391 0.196 -10.452 1.00 78.31 74 THR A O 1
ATOM 605 N N . ASN A 1 75 ? 14.763 2.312 -10.070 1.00 74.06 75 ASN A N 1
ATOM 606 C CA . ASN A 1 75 ? 14.439 2.575 -11.471 1.00 74.06 75 ASN A CA 1
ATOM 607 C C . ASN A 1 75 ? 15.714 2.642 -12.322 1.00 74.06 75 ASN A C 1
ATOM 609 O O . ASN A 1 75 ? 16.800 2.899 -11.805 1.00 74.06 75 ASN A O 1
ATOM 613 N N . ASN A 1 76 ? 15.572 2.534 -13.646 1.00 69.25 76 ASN A N 1
ATOM 614 C CA . ASN A 1 76 ? 16.682 2.665 -14.605 1.00 69.25 76 ASN A CA 1
ATOM 615 C C . ASN A 1 76 ? 17.426 4.019 -14.489 1.00 69.25 76 ASN A C 1
ATOM 617 O O . ASN A 1 76 ? 18.557 4.153 -14.937 1.00 69.25 76 ASN A O 1
ATOM 621 N N . LYS A 1 77 ? 16.814 5.012 -13.826 1.00 70.31 77 LYS A N 1
ATOM 622 C CA . LYS A 1 77 ? 17.383 6.335 -13.511 1.00 70.31 77 LYS A CA 1
ATOM 623 C C . LYS A 1 77 ? 18.128 6.402 -12.163 1.00 70.31 77 LYS A C 1
ATOM 625 O O . LYS A 1 77 ? 18.410 7.495 -11.689 1.00 70.31 77 LYS A O 1
ATOM 630 N N . GLY A 1 78 ? 18.368 5.269 -11.498 1.00 75.62 78 GLY A N 1
ATOM 631 C CA . GLY A 1 78 ? 19.070 5.200 -10.206 1.00 75.62 78 GLY A CA 1
ATOM 632 C C . GLY A 1 78 ? 18.260 5.673 -8.991 1.00 75.62 78 GLY A C 1
ATOM 633 O O . GLY A 1 78 ? 18.777 5.703 -7.880 1.00 75.62 78 GLY A O 1
ATOM 634 N N . GLN A 1 79 ? 16.985 6.031 -9.170 1.00 76.50 79 GLN A N 1
ATOM 635 C CA . GLN A 1 79 ? 16.110 6.465 -8.078 1.00 76.50 79 GLN A CA 1
ATOM 636 C C . GLN A 1 79 ? 15.453 5.254 -7.411 1.00 76.50 79 GLN A C 1
ATOM 638 O O . GLN A 1 79 ? 14.719 4.512 -8.071 1.00 76.50 79 GLN A O 1
ATOM 643 N N . PHE A 1 80 ? 15.693 5.077 -6.111 1.00 79.50 80 PHE A N 1
ATOM 644 C CA . PHE A 1 80 ? 15.017 4.069 -5.298 1.00 79.50 80 PHE A CA 1
ATOM 645 C C . PHE A 1 80 ? 13.600 4.539 -4.965 1.00 79.50 80 PHE A C 1
ATOM 647 O O . PHE A 1 80 ? 13.414 5.565 -4.308 1.00 79.50 80 PHE A O 1
ATOM 654 N N . LYS A 1 81 ? 12.591 3.795 -5.421 1.00 79.44 81 LYS A N 1
ATOM 655 C CA . LYS A 1 81 ? 11.205 4.001 -4.994 1.00 79.44 81 LYS A CA 1
ATOM 656 C C . LYS A 1 81 ? 10.865 2.936 -3.966 1.00 79.44 81 LYS A C 1
ATOM 658 O O . LYS A 1 81 ? 10.851 1.753 -4.293 1.00 79.44 81 LYS A O 1
ATOM 663 N N . CYS A 1 82 ? 10.577 3.361 -2.739 1.00 81.94 82 CYS A N 1
ATOM 664 C CA . CYS A 1 82 ? 10.081 2.441 -1.725 1.00 81.94 82 CYS A CA 1
ATOM 665 C C . CYS A 1 82 ? 8.642 2.016 -2.053 1.00 81.94 82 CYS A C 1
ATOM 667 O O . CYS A 1 82 ? 7.834 2.854 -2.471 1.00 81.94 82 CYS A O 1
ATOM 669 N N . GLY A 1 83 ? 8.356 0.724 -1.881 1.00 85.94 83 GLY A N 1
ATOM 670 C CA . GLY A 1 83 ? 7.050 0.118 -2.137 1.00 85.94 83 GLY A CA 1
ATOM 671 C C . GLY A 1 83 ? 6.133 0.123 -0.910 1.00 85.94 83 GLY A C 1
ATOM 672 O O . GLY A 1 83 ? 6.163 1.039 -0.081 1.00 85.94 83 GLY A O 1
ATOM 673 N N . LEU A 1 84 ? 5.342 -0.942 -0.775 1.00 84.56 84 LEU A N 1
ATOM 674 C CA . LEU A 1 84 ? 4.325 -1.115 0.264 1.00 84.56 84 LEU A CA 1
ATOM 675 C C . LEU A 1 84 ? 4.884 -0.994 1.692 1.00 84.56 84 LEU A C 1
ATOM 677 O O . LEU A 1 84 ? 4.184 -0.498 2.573 1.00 84.56 84 LEU A O 1
ATOM 681 N N . ILE A 1 85 ? 6.143 -1.388 1.926 1.00 84.06 85 ILE A N 1
ATOM 682 C CA . ILE A 1 85 ? 6.803 -1.255 3.240 1.00 84.06 85 ILE A CA 1
ATOM 683 C C . ILE A 1 85 ? 6.839 0.202 3.727 1.00 84.06 85 ILE A C 1
ATOM 685 O O . ILE A 1 85 ? 6.668 0.444 4.919 1.00 84.06 85 ILE A O 1
ATOM 689 N N . CYS A 1 86 ? 6.995 1.178 2.828 1.00 81.31 86 CYS A N 1
ATOM 690 C CA . CYS A 1 86 ? 6.944 2.599 3.182 1.00 81.31 86 CYS A CA 1
ATOM 691 C C . CYS A 1 86 ? 5.540 3.201 3.044 1.00 81.31 86 CYS A C 1
ATOM 693 O O . CYS A 1 86 ? 5.419 4.411 2.865 1.00 81.31 86 CYS A O 1
ATOM 695 N N . LEU A 1 87 ? 4.482 2.378 3.080 1.00 80.25 87 LEU A N 1
ATOM 696 C CA . LEU A 1 87 ? 3.090 2.800 2.865 1.00 80.25 87 LEU A CA 1
ATOM 697 C C . LEU A 1 87 ? 2.840 3.443 1.488 1.00 80.25 87 LEU A C 1
ATOM 699 O O . LEU A 1 87 ? 1.834 4.123 1.289 1.00 80.25 87 LEU A O 1
ATOM 703 N N . ASN A 1 88 ? 3.719 3.199 0.513 1.00 83.75 88 ASN A N 1
ATOM 704 C CA . ASN A 1 88 ? 3.513 3.651 -0.853 1.00 83.75 88 ASN A CA 1
ATOM 705 C C . ASN A 1 88 ? 2.726 2.590 -1.623 1.00 83.75 88 ASN A C 1
ATOM 707 O O . ASN A 1 88 ? 3.257 1.545 -1.996 1.00 83.75 88 ASN A O 1
ATOM 711 N N . MET A 1 89 ? 1.444 2.861 -1.853 1.00 82.00 89 MET A N 1
ATOM 712 C CA . MET A 1 89 ? 0.536 1.941 -2.545 1.00 82.00 89 MET A CA 1
ATOM 713 C C . MET A 1 89 ? 0.609 2.075 -4.073 1.00 82.00 89 MET A C 1
ATOM 715 O O . MET A 1 89 ? -0.022 1.300 -4.792 1.00 82.00 89 MET A O 1
ATOM 719 N N . GLY A 1 90 ? 1.395 3.035 -4.567 1.00 83.56 90 GLY A N 1
ATOM 720 C CA . GLY A 1 90 ? 1.566 3.305 -5.986 1.00 83.56 90 GLY A CA 1
ATOM 721 C C . GLY A 1 90 ? 0.537 4.286 -6.563 1.00 83.56 90 GLY A C 1
ATOM 722 O O . GLY A 1 90 ? -0.303 4.845 -5.845 1.00 83.56 90 GLY A O 1
ATOM 723 N N . PRO A 1 91 ? 0.629 4.552 -7.878 1.00 83.62 91 PRO A N 1
ATOM 724 C CA . PRO A 1 91 ? -0.289 5.439 -8.578 1.00 83.62 91 PRO A CA 1
ATOM 725 C C . PRO A 1 91 ? -1.685 4.822 -8.659 1.00 83.62 91 PRO A C 1
ATOM 727 O O . PRO A 1 91 ? -1.850 3.605 -8.753 1.00 83.62 91 PRO A O 1
ATOM 730 N N . SER A 1 92 ? -2.710 5.667 -8.659 1.00 79.88 92 SER A N 1
ATOM 731 C CA . SER A 1 92 ? -4.075 5.190 -8.824 1.00 79.88 92 SER A CA 1
ATOM 732 C C . SER A 1 92 ? -4.377 4.915 -10.305 1.00 79.88 92 SER A C 1
ATOM 734 O O . SER A 1 92 ? -4.154 5.765 -11.167 1.00 79.88 92 SER A O 1
ATOM 736 N N . TYR A 1 93 ? -4.937 3.739 -10.605 1.00 73.62 93 TYR A N 1
ATOM 737 C CA . TYR A 1 93 ? -5.373 3.395 -11.967 1.00 73.62 93 TYR A CA 1
ATOM 738 C C . TYR A 1 93 ? -6.648 4.134 -12.399 1.00 73.62 93 TYR A C 1
ATOM 740 O O . TYR A 1 93 ? -6.946 4.204 -13.585 1.00 73.62 93 TYR A O 1
ATOM 748 N N . ARG A 1 94 ? -7.412 4.688 -11.445 1.00 72.06 94 ARG A N 1
ATOM 749 C CA . ARG A 1 94 ? -8.689 5.373 -11.708 1.00 72.06 94 ARG A CA 1
ATOM 750 C C . ARG A 1 94 ? -8.540 6.888 -11.856 1.00 72.06 94 ARG A C 1
ATOM 752 O O . ARG A 1 94 ? -9.280 7.497 -12.616 1.00 72.06 94 ARG A O 1
ATOM 759 N N . GLN A 1 95 ? -7.620 7.503 -11.115 1.00 73.75 95 GLN A N 1
ATOM 760 C CA . GLN A 1 95 ? -7.354 8.942 -11.139 1.00 73.75 95 GLN A CA 1
ATOM 761 C C . GLN A 1 95 ? -5.891 9.172 -11.529 1.00 73.75 95 GLN A C 1
ATOM 763 O O . GLN A 1 95 ? -4.969 8.956 -10.737 1.00 73.75 95 GLN A O 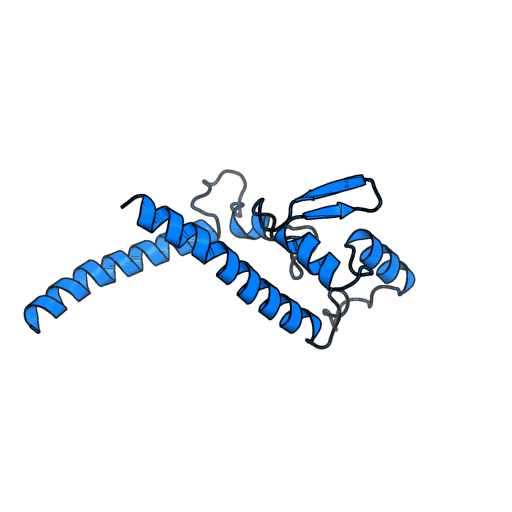1
ATOM 768 N N . ARG A 1 96 ? -5.672 9.594 -12.775 1.00 73.25 96 ARG A N 1
ATOM 769 C CA . ARG A 1 96 ? -4.326 9.846 -13.302 1.00 73.25 96 ARG A CA 1
ATOM 770 C C . ARG A 1 96 ? -3.662 10.974 -12.503 1.00 73.25 96 ARG A C 1
ATOM 772 O O . ARG A 1 96 ? -4.298 11.981 -12.217 1.00 73.25 96 ARG A O 1
ATOM 779 N N . GLY A 1 97 ? -2.390 10.795 -12.147 1.00 75.38 97 GLY A N 1
ATOM 780 C CA . GLY A 1 97 ? -1.592 11.801 -11.432 1.00 75.38 97 GLY A CA 1
ATOM 781 C C . GLY A 1 97 ? -1.715 11.790 -9.905 1.00 75.38 97 GLY A C 1
ATOM 782 O O . GLY A 1 97 ? -0.922 12.458 -9.249 1.00 75.38 97 GLY A O 1
ATOM 783 N N . PHE A 1 98 ? -2.633 11.003 -9.332 1.00 78.75 98 PHE A N 1
ATOM 784 C CA . PHE A 1 98 ? -2.766 10.846 -7.881 1.00 78.75 98 PHE A CA 1
ATOM 785 C C . PHE A 1 98 ? -2.193 9.515 -7.402 1.00 78.75 98 PHE A C 1
ATOM 787 O O . PHE A 1 98 ? -2.352 8.480 -8.061 1.00 78.75 98 PHE A O 1
ATOM 794 N N . GLN A 1 99 ? -1.555 9.526 -6.233 1.00 83.25 99 GLN A N 1
ATOM 795 C CA . GLN A 1 99 ? -1.162 8.301 -5.546 1.00 83.25 99 GLN A CA 1
ATOM 796 C C . GLN A 1 99 ? -2.332 7.797 -4.700 1.00 83.25 99 GLN A C 1
ATOM 798 O O . GLN A 1 99 ? -3.179 8.568 -4.244 1.00 83.25 99 GLN A O 1
ATOM 803 N N . VAL A 1 100 ? -2.405 6.486 -4.483 1.00 83.50 100 VAL A N 1
ATOM 804 C CA . VAL A 1 100 ? -3.498 5.892 -3.699 1.00 83.50 100 VAL A CA 1
ATOM 805 C C . VAL A 1 100 ? -3.491 6.418 -2.256 1.00 83.50 100 VAL A C 1
ATOM 807 O O . VAL A 1 100 ? -4.557 6.689 -1.701 1.00 83.50 100 VAL A O 1
ATOM 810 N N . GLN A 1 101 ? -2.309 6.662 -1.681 1.00 83.00 101 GLN A N 1
ATOM 811 C CA . GLN A 1 101 ? -2.167 7.304 -0.371 1.00 83.00 101 GLN A CA 1
ATOM 812 C C . GLN A 1 101 ? -2.762 8.715 -0.320 1.00 83.00 101 GLN A C 1
ATOM 814 O O . GLN A 1 101 ? -3.384 9.067 0.681 1.00 83.00 101 GLN A O 1
ATOM 819 N N . ASP A 1 102 ? -2.648 9.496 -1.396 1.00 81.31 102 ASP A N 1
ATOM 820 C CA . ASP A 1 102 ? -3.204 10.849 -1.442 1.00 81.31 102 ASP A CA 1
ATOM 821 C C . ASP A 1 102 ? -4.732 10.789 -1.429 1.00 81.31 102 ASP A C 1
ATOM 823 O O . ASP A 1 102 ? -5.386 11.564 -0.745 1.00 81.31 102 ASP A O 1
ATOM 827 N N . ILE A 1 103 ? -5.323 9.813 -2.120 1.00 80.38 103 ILE A N 1
ATOM 828 C CA . ILE A 1 103 ? -6.780 9.631 -2.150 1.00 80.38 103 ILE A CA 1
ATOM 829 C C . ILE A 1 103 ? -7.314 9.157 -0.788 1.00 80.38 103 ILE A C 1
ATOM 831 O O . ILE A 1 103 ? -8.432 9.507 -0.401 1.00 80.38 103 ILE A O 1
ATOM 835 N N . LEU A 1 104 ? -6.546 8.329 -0.074 1.00 79.00 104 LEU A N 1
ATOM 836 C CA . LEU A 1 104 ? -6.951 7.744 1.206 1.00 79.00 104 LEU A CA 1
ATOM 837 C C . LEU A 1 104 ? -6.776 8.706 2.385 1.00 79.00 104 LEU A C 1
ATOM 839 O O . LEU A 1 104 ? -7.680 8.797 3.219 1.00 79.00 104 LEU A O 1
ATOM 843 N N . PHE A 1 105 ? -5.632 9.394 2.453 1.00 77.12 105 PHE A N 1
ATOM 844 C CA . PHE A 1 105 ? -5.204 10.156 3.629 1.00 77.12 105 PHE A CA 1
ATOM 845 C C . PHE A 1 105 ? -5.249 11.675 3.448 1.00 77.12 105 PHE A C 1
ATOM 847 O O . PHE A 1 105 ? -5.318 12.383 4.454 1.00 77.12 105 PHE A O 1
ATOM 854 N N . LYS A 1 106 ? -5.243 12.205 2.216 1.00 74.69 106 LYS A N 1
ATOM 855 C CA . LYS A 1 106 ? -5.350 13.655 2.012 1.00 74.69 106 LYS A CA 1
ATOM 856 C C . LYS A 1 106 ? -6.814 14.092 2.179 1.00 74.69 106 LYS A C 1
ATOM 858 O O . LYS A 1 106 ? -7.705 13.473 1.589 1.00 74.69 106 LYS A O 1
ATOM 863 N N . PRO A 1 107 ? -7.097 15.135 2.979 1.00 67.31 107 PRO A N 1
ATOM 864 C CA . PRO A 1 107 ? -8.442 15.684 3.076 1.00 67.31 107 PRO A CA 1
ATOM 865 C C . PRO A 1 107 ? -8.865 16.307 1.729 1.00 67.31 107 PRO A C 1
ATOM 867 O O . PRO A 1 107 ? -8.026 16.866 1.019 1.00 67.31 107 PRO A O 1
ATOM 870 N N . PRO A 1 108 ? -10.156 16.230 1.361 1.00 65.94 108 PRO A N 1
ATOM 871 C CA . PRO A 1 108 ? -10.672 16.721 0.080 1.00 65.94 108 PRO A CA 1
ATOM 872 C C . PRO A 1 108 ? -10.690 18.256 -0.056 1.00 65.94 108 PRO A C 1
ATOM 874 O O . PRO A 1 108 ? -10.995 18.763 -1.133 1.00 65.94 108 PRO A O 1
ATOM 877 N N . THR A 1 109 ? -10.366 19.009 0.999 1.00 66.88 109 THR A N 1
ATOM 878 C CA . THR A 1 109 ? -10.316 20.480 0.986 1.00 66.88 109 THR A CA 1
ATOM 879 C C . THR A 1 109 ? -9.103 20.957 1.778 1.00 66.88 109 THR A C 1
ATOM 881 O O . THR A 1 109 ? -8.828 20.448 2.869 1.00 66.88 109 THR A O 1
ATOM 884 N N . GLU A 1 110 ? -8.359 21.917 1.225 1.00 60.69 110 GLU A N 1
ATOM 885 C CA . GLU A 1 110 ? -7.192 22.509 1.883 1.00 60.69 110 GLU A CA 1
ATOM 886 C C . GLU A 1 110 ? -7.636 23.241 3.161 1.00 60.69 110 GLU A C 1
ATOM 888 O O . GLU A 1 110 ? -8.405 24.195 3.097 1.00 60.69 110 GLU A O 1
ATOM 893 N N . GLY A 1 111 ? -7.199 22.755 4.330 1.00 63.38 111 GLY A N 1
ATOM 894 C CA . GLY A 1 111 ? -7.498 23.352 5.642 1.00 63.38 111 GLY A CA 1
ATOM 895 C C . GLY A 1 111 ? -8.271 22.467 6.630 1.00 63.38 111 GLY A C 1
ATOM 896 O O . GLY A 1 111 ? -8.379 22.833 7.797 1.00 63.38 111 GLY A O 1
ATOM 897 N N . MET A 1 112 ? -8.774 21.298 6.216 1.00 59.94 112 MET A N 1
ATOM 898 C CA . MET A 1 112 ? -9.426 20.349 7.133 1.00 59.94 112 MET A CA 1
ATOM 899 C C . MET A 1 112 ? -8.431 19.375 7.782 1.00 59.94 112 MET A C 1
ATOM 901 O O . MET A 1 112 ? -7.385 19.051 7.219 1.00 59.94 112 MET A O 1
ATOM 905 N N . SER A 1 113 ? -8.759 18.902 8.988 1.00 68.81 113 SER A N 1
ATOM 906 C CA . SER A 1 113 ? -7.940 17.939 9.733 1.00 68.81 113 SER A CA 1
ATOM 907 C C . SER A 1 113 ? -7.874 16.589 9.004 1.00 68.81 113 SER A C 1
ATOM 909 O O . SER A 1 113 ? -8.811 16.194 8.311 1.00 68.81 113 SER A O 1
ATOM 911 N N . VAL A 1 114 ? -6.797 15.823 9.218 1.00 65.75 114 VAL A N 1
ATOM 912 C CA . VAL A 1 114 ? -6.610 14.440 8.712 1.00 65.75 114 VAL A CA 1
ATOM 913 C C . VAL A 1 114 ? -7.781 13.494 9.032 1.00 65.75 114 VAL A C 1
ATOM 915 O O . VAL A 1 114 ? -7.940 12.453 8.393 1.00 65.75 114 VAL A O 1
ATOM 918 N N . LEU A 1 115 ? -8.636 13.871 9.984 1.00 65.75 115 LEU A N 1
ATOM 919 C CA . LEU A 1 115 ? -9.857 13.165 10.369 1.00 65.75 115 LEU A CA 1
ATOM 920 C C . LEU A 1 115 ? -11.008 13.259 9.347 1.00 65.75 115 LEU A C 1
ATOM 922 O O . LEU A 1 115 ? -11.924 12.444 9.429 1.00 65.75 115 LEU A O 1
ATOM 926 N N . ASP A 1 116 ? -10.958 14.187 8.387 1.00 71.12 116 ASP A N 1
ATOM 927 C CA . ASP A 1 116 ? -11.943 14.300 7.293 1.00 71.12 116 ASP A CA 1
ATOM 928 C C . ASP A 1 116 ? -11.428 13.683 5.977 1.00 71.12 116 ASP A C 1
ATOM 930 O O . ASP A 1 116 ? -12.000 13.857 4.900 1.00 71.12 116 ASP A O 1
ATOM 934 N N . SER A 1 117 ? -10.335 12.917 6.049 1.00 79.38 117 SER A N 1
ATOM 935 C CA . SER A 1 117 ? -9.913 12.027 4.966 1.00 79.38 117 SER A CA 1
ATOM 936 C C . SER A 1 117 ? -10.894 10.856 4.801 1.00 79.38 117 SER A C 1
ATOM 938 O O . SER A 1 117 ? -11.649 10.513 5.716 1.00 79.38 117 SER A O 1
ATOM 940 N N . ARG A 1 118 ? -10.872 10.177 3.644 1.00 79.69 118 ARG A N 1
ATOM 941 C CA . ARG A 1 118 ? -11.704 8.974 3.407 1.00 79.69 118 ARG A CA 1
ATOM 942 C C . ARG A 1 118 ? -11.477 7.904 4.477 1.00 79.69 118 ARG A C 1
ATOM 944 O O . ARG A 1 118 ? -12.417 7.234 4.915 1.00 79.69 118 ARG A O 1
ATOM 951 N N . PHE A 1 119 ? -10.226 7.771 4.908 1.00 84.00 119 PHE A N 1
ATOM 952 C CA . PHE A 1 119 ? -9.852 6.922 6.026 1.00 84.00 119 PHE A CA 1
ATOM 953 C C . PHE A 1 119 ? -10.498 7.380 7.343 1.00 84.00 119 PHE A C 1
ATOM 955 O O . PHE A 1 119 ? -11.088 6.561 8.046 1.00 84.00 119 PHE A O 1
ATOM 962 N N . GLY A 1 120 ? -10.463 8.681 7.643 1.00 82.94 120 GLY A N 1
ATOM 963 C CA . GLY A 1 120 ? -11.078 9.260 8.840 1.00 82.94 120 GLY A CA 1
ATOM 964 C C . GLY A 1 120 ? -12.585 9.004 8.943 1.00 82.94 120 GLY A C 1
ATOM 965 O O . GLY A 1 120 ? -13.067 8.589 9.998 1.00 82.94 120 GLY A O 1
ATOM 966 N N . TYR A 1 121 ? -13.328 9.125 7.838 1.00 85.19 121 TYR A N 1
ATOM 967 C CA . TYR A 1 121 ? -14.752 8.763 7.808 1.00 85.19 121 TYR A CA 1
ATOM 968 C C . TYR A 1 121 ? -14.991 7.279 8.106 1.00 85.19 121 TYR A C 1
ATOM 970 O O . TYR A 1 121 ? -15.861 6.938 8.908 1.00 85.19 121 TYR A O 1
ATOM 978 N N . SER A 1 122 ? -14.191 6.399 7.499 1.00 87.31 122 SER A N 1
ATOM 979 C CA . SER A 1 122 ? -14.304 4.948 7.697 1.00 87.31 122 SER A CA 1
ATOM 980 C C . SER A 1 122 ? -13.984 4.558 9.142 1.00 87.31 122 SER A C 1
ATOM 982 O O . SER A 1 122 ? -14.667 3.724 9.733 1.00 87.31 122 SER A O 1
ATOM 984 N N . MET A 1 123 ? -12.988 5.216 9.739 1.00 90.31 123 MET A N 1
ATOM 985 C CA . MET A 1 123 ? -12.629 5.049 11.142 1.00 90.31 123 MET A CA 1
ATOM 986 C C . MET A 1 123 ? -13.756 5.508 12.074 1.00 90.31 123 MET A C 1
ATOM 988 O O . MET A 1 123 ? -14.120 4.759 12.976 1.00 90.31 123 MET A O 1
ATOM 992 N N . ARG A 1 124 ? -14.347 6.691 11.849 1.00 88.69 124 ARG A N 1
ATOM 993 C CA . ARG A 1 124 ? -15.476 7.197 12.655 1.00 88.69 124 ARG A CA 1
ATOM 994 C C . ARG A 1 124 ? -16.668 6.236 12.617 1.00 88.69 124 ARG A C 1
ATOM 996 O O . ARG A 1 124 ? -17.190 5.878 13.670 1.00 88.69 124 ARG A O 1
ATOM 1003 N N . LEU A 1 125 ? -17.060 5.781 11.424 1.00 91.31 125 LEU A N 1
ATOM 1004 C CA . LEU A 1 125 ? -18.147 4.811 11.247 1.00 91.31 125 LEU A CA 1
ATOM 1005 C C . LEU A 1 125 ? -17.839 3.470 11.924 1.00 91.31 125 LEU A C 1
ATOM 1007 O O . LEU A 1 125 ? -18.695 2.925 12.614 1.00 91.31 125 LEU A O 1
ATOM 1011 N N . GLY A 1 126 ? -16.614 2.959 11.772 1.00 93.06 126 GLY A N 1
ATOM 1012 C CA . GLY A 1 126 ? -16.189 1.711 12.404 1.00 93.06 126 GLY A CA 1
ATOM 1013 C C . GLY A 1 126 ? -16.211 1.787 13.931 1.00 93.06 126 GLY A C 1
ATOM 1014 O O . GLY A 1 126 ? -16.737 0.889 14.584 1.00 93.06 126 GLY A O 1
ATOM 1015 N N . VAL A 1 127 ? -15.703 2.880 14.509 1.00 94.69 127 VAL A N 1
ATOM 1016 C CA . VAL A 1 127 ? -15.733 3.107 15.962 1.00 94.69 127 VAL A CA 1
ATOM 1017 C C . VAL A 1 127 ? -17.172 3.200 16.467 1.00 94.69 127 VAL A C 1
ATOM 1019 O O . VAL A 1 127 ? -17.507 2.542 17.448 1.00 94.69 127 VAL A O 1
ATOM 1022 N N . LEU A 1 128 ? -18.040 3.949 15.780 1.00 94.56 128 LEU A N 1
ATOM 1023 C CA . LEU A 1 128 ? -19.463 4.034 16.124 1.00 94.56 128 LEU A CA 1
ATOM 1024 C C . LEU A 1 128 ? -20.150 2.662 16.071 1.00 94.56 128 LEU A C 1
ATOM 1026 O O . LEU A 1 128 ? -20.877 2.311 16.997 1.00 94.56 128 LEU A O 1
ATOM 1030 N N . ALA A 1 129 ? -19.884 1.863 15.036 1.00 93.81 129 ALA A N 1
ATOM 1031 C CA . ALA A 1 129 ? -20.439 0.518 14.911 1.00 93.81 129 ALA A CA 1
ATOM 1032 C C . ALA A 1 129 ? -19.983 -0.407 16.052 1.00 93.81 129 ALA A C 1
ATOM 1034 O O . ALA A 1 129 ? -20.804 -1.112 16.636 1.00 93.81 129 ALA A O 1
ATOM 1035 N N . VAL A 1 130 ? -18.696 -0.372 16.415 1.00 95.69 130 VAL A N 1
ATOM 1036 C CA . VAL A 1 130 ? -18.156 -1.150 17.543 1.00 95.69 130 VAL A CA 1
ATOM 1037 C C . VAL A 1 130 ? -18.764 -0.697 18.870 1.00 95.69 130 VAL A C 1
ATOM 1039 O O . VAL A 1 130 ? -19.124 -1.541 19.686 1.00 95.69 130 VAL A O 1
ATOM 1042 N N . LEU A 1 131 ? -18.934 0.610 19.080 1.00 96.12 131 LEU A N 1
ATOM 1043 C CA . LEU A 1 131 ? -19.577 1.137 20.285 1.00 96.12 131 LEU A CA 1
ATOM 1044 C C . LEU A 1 131 ? -21.021 0.649 20.410 1.00 96.12 131 LEU A C 1
ATOM 1046 O O . LEU A 1 131 ? -21.397 0.154 21.468 1.00 96.12 131 LEU A O 1
ATOM 1050 N N . ILE A 1 132 ? -21.809 0.715 19.335 1.00 95.44 132 ILE A N 1
ATOM 1051 C CA . ILE A 1 132 ? -23.188 0.205 19.329 1.00 95.44 132 ILE A CA 1
ATOM 1052 C C . ILE A 1 132 ? -23.203 -1.305 19.602 1.00 95.44 132 ILE A C 1
ATOM 1054 O O . ILE A 1 132 ? -23.994 -1.771 20.420 1.00 95.44 132 ILE A O 1
ATOM 1058 N N . ALA A 1 133 ? -22.306 -2.069 18.973 1.00 94.69 133 ALA A N 1
ATOM 1059 C CA . ALA A 1 133 ? -22.207 -3.512 19.179 1.00 94.69 133 ALA A CA 1
ATOM 1060 C C . ALA A 1 133 ? -21.862 -3.877 20.632 1.00 94.69 133 ALA A C 1
ATOM 1062 O O . ALA A 1 133 ? -22.417 -4.829 21.168 1.00 94.69 133 ALA A O 1
ATOM 1063 N N . ILE A 1 134 ? -20.988 -3.112 21.287 1.00 96.25 134 ILE A N 1
ATOM 1064 C CA . ILE A 1 134 ? -20.645 -3.301 22.703 1.00 96.25 134 ILE A CA 1
ATOM 1065 C C . ILE A 1 134 ? -21.836 -2.937 23.594 1.00 96.25 134 ILE A C 1
ATOM 1067 O O . ILE A 1 134 ? -22.209 -3.715 24.469 1.00 96.25 134 ILE A O 1
ATOM 1071 N N . VAL A 1 135 ? -22.453 -1.776 23.357 1.00 95.88 135 VAL A N 1
ATOM 1072 C CA . VAL A 1 135 ? -23.543 -1.244 24.189 1.00 95.88 135 VAL A CA 1
ATOM 1073 C C . VAL A 1 135 ? -24.807 -2.093 24.094 1.00 95.88 135 VAL A C 1
ATOM 1075 O O . VAL A 1 135 ? -25.488 -2.256 25.096 1.00 95.88 135 VAL A O 1
ATOM 1078 N N . VAL A 1 136 ? -25.131 -2.640 22.923 1.00 95.62 136 VAL A N 1
ATOM 1079 C CA . VAL A 1 136 ? -26.337 -3.462 22.728 1.00 95.62 136 VAL A CA 1
ATOM 1080 C C . VAL A 1 136 ? -26.028 -4.950 22.876 1.00 95.62 136 VAL A C 1
ATOM 1082 O O . VAL A 1 136 ? -26.771 -5.679 23.529 1.00 95.62 136 VAL A O 1
ATOM 1085 N N . GLY A 1 137 ? -24.92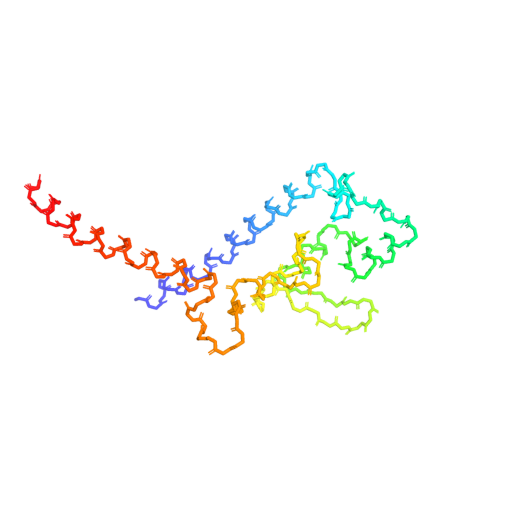2 -5.413 22.2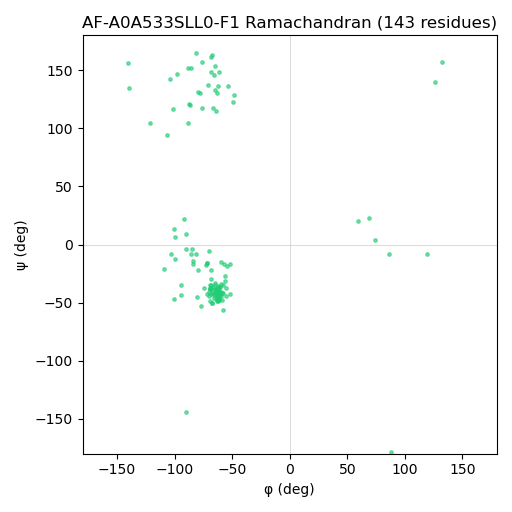95 1.00 94.88 137 GLY A N 1
ATOM 1086 C CA . GLY A 1 137 ? -24.587 -6.834 22.237 1.00 94.88 137 GLY A CA 1
ATOM 1087 C C . GLY A 1 137 ? -24.218 -7.426 23.593 1.00 94.88 137 GLY A C 1
ATOM 1088 O O . GLY A 1 137 ? -24.632 -8.544 23.884 1.00 94.88 137 GLY A O 1
ATOM 1089 N N . ILE A 1 138 ? -23.496 -6.687 24.445 1.00 94.75 138 ILE A N 1
ATOM 1090 C CA . ILE A 1 138 ? -23.118 -7.199 25.770 1.00 94.75 138 ILE A CA 1
ATOM 1091 C C . ILE A 1 138 ? -24.353 -7.365 26.672 1.00 94.75 138 ILE A C 1
ATOM 1093 O O . ILE A 1 138 ? -24.528 -8.464 27.196 1.00 94.75 138 ILE A O 1
ATOM 1097 N N . PRO A 1 139 ? -25.251 -6.370 26.834 1.00 95.12 139 PRO A N 1
ATOM 1098 C CA . PRO A 1 139 ? -26.444 -6.547 27.663 1.00 95.12 139 PRO A CA 1
ATOM 1099 C C . PRO A 1 139 ? -27.387 -7.632 27.151 1.00 95.12 139 PRO A C 1
ATOM 1101 O O . PRO A 1 139 ? -27.861 -8.437 27.946 1.00 95.12 139 PRO A O 1
ATOM 1104 N N . VAL A 1 140 ? -27.630 -7.699 25.836 1.00 96.25 140 VAL A N 1
ATOM 1105 C CA . VAL A 1 140 ? -28.468 -8.758 25.248 1.00 96.25 140 VAL A CA 1
ATOM 1106 C C . VAL A 1 140 ? -27.849 -10.135 25.494 1.00 96.25 140 VAL A C 1
ATOM 1108 O O . VAL A 1 140 ? -28.560 -11.051 25.894 1.00 96.25 140 VAL A O 1
ATOM 1111 N N . GLY A 1 141 ? -26.528 -10.265 25.331 1.00 94.50 141 GLY A N 1
ATOM 1112 C CA . GLY A 1 141 ? -25.804 -11.499 25.631 1.00 94.50 141 GLY A CA 1
ATOM 1113 C C . GLY A 1 141 ? -25.930 -11.918 27.097 1.00 94.50 141 GLY A C 1
ATOM 1114 O O . GLY A 1 141 ? -26.183 -13.088 27.367 1.00 94.50 141 GLY A O 1
ATOM 1115 N N . ILE A 1 142 ? -25.824 -10.964 28.030 1.00 96.12 142 ILE A N 1
ATOM 1116 C CA . ILE A 1 142 ? -25.986 -11.212 29.471 1.00 96.12 142 ILE A CA 1
ATOM 1117 C C . ILE A 1 142 ? -27.416 -11.653 29.808 1.00 96.12 142 ILE A C 1
ATOM 1119 O O . ILE A 1 142 ? -27.581 -12.561 30.607 1.00 96.12 142 ILE A O 1
ATOM 1123 N N . ILE A 1 143 ? -28.444 -11.039 29.211 1.00 96.06 143 ILE A N 1
ATOM 1124 C CA . ILE A 1 143 ? -29.853 -11.404 29.464 1.00 96.06 143 ILE A CA 1
ATOM 1125 C C . ILE A 1 143 ? -30.187 -12.793 28.896 1.00 96.06 143 ILE A C 1
ATOM 1127 O O . ILE A 1 143 ? -31.069 -13.472 29.414 1.00 96.06 143 ILE A O 1
ATOM 1131 N N . SER A 1 144 ? -29.515 -13.205 27.817 1.00 93.44 144 SER A N 1
ATOM 1132 C CA . SER A 1 144 ? -29.755 -14.496 27.160 1.00 93.44 144 SER A CA 1
ATOM 1133 C C . SER A 1 144 ? -29.025 -15.694 27.780 1.00 93.44 144 SER A C 1
ATOM 1135 O O . SER A 1 144 ? -29.341 -16.825 27.410 1.00 93.44 144 SER A O 1
ATOM 1137 N N . ALA A 1 145 ? -28.033 -15.450 28.642 1.00 81.62 145 ALA A N 1
ATOM 1138 C CA . ALA A 1 145 ? -27.225 -16.474 29.309 1.00 81.62 145 ALA A CA 1
ATOM 1139 C C . ALA A 1 145 ? -27.879 -16.939 30.616 1.00 81.62 145 ALA A C 1
ATOM 1141 O O . ALA A 1 145 ? -27.796 -18.157 30.893 1.00 81.62 145 ALA A O 1
#

Secondary structure (DSSP, 8-state):
-HHHHHHHHHHHHHHHHHHHHHHHHHHHHSSS-TTS--TTSPPPPHHHHHHHHHHHTTTS-HHHHHHHHHTEEE-TTSPEEE-GGGT---B-SSSTT-BHHHHHHS-SSTT--GGGSHHHHHHHHHHHHHHHHHHHHHHHHHHH-

Foldseek 3Di:
DVVVVVVVVVVVVVVCLVVLVVVLVVVVPPPDDLQGPDPPDPRDDPVVVVVVCLVLVVVPDSVVNSCCAAAWDQHPVRDTDGHVVVVFNACDSVDPPDTPCCQQQPAPDPPDDSLNGVVNVVVVVVVVVVVCCCVPVVVVVVVVD

Sequence (145 aa):
MGRYIIRRLLWMIPVILIVGGLTFVLMHSAPGGPWDRDLSARQVDPTTQRLLNDYYGLDKPLWRQFVAYMIGDTNNKGQFKCGLICLNMGPSYRQRGFQVQDILFKPPTEGMSVLDSRFGYSMRLGVLAVLIAIVVGIPVGIISA